Protein AF-A0A1I4KM64-F1 (afdb_monomer_lite)

Foldseek 3Di:
DPPVVVVVVVVVVVVVVVVVVVVCVVPDDDPVNVVVVVVVVVVVCVPDPVVVVVPPPVVVVVCPPPPNVVPVPDPVVVVVCPDVVNVCVVVPVVVVCVCVPVVVVCVVDHPVNVVVVVVVVVVVVVVVVVVVVVVVVVVVVVVVVVVVVVVVVVVVVVVVVVVVVVVVVVVVVVVVVVVVVVVD

Radius of gyration: 58.98 Å; chains: 1; bounding box: 94×37×193 Å

Sequence (184 aa):
MSDNEILQQILGTVQSMEKRLQHVEMNMVTREEVQELVKEETKSLATKDMLEDLATKDMLEDLATKDMLEDLATKDMLEDLATKDMLEDLATKDMLEGLATKESQKHLATKADTAGLQQKMDSLQETVDRMERKQNVIQDQTGKLSEYHMHVTMELSEVKGSVAFNNHKLNDVERKLFKMKDSL

Structure (mmCIF, N/CA/C/O backbone):
data_AF-A0A1I4KM64-F1
#
_entry.id   AF-A0A1I4KM64-F1
#
loop_
_atom_site.group_PDB
_atom_site.id
_atom_site.type_symbol
_atom_site.label_atom_id
_atom_site.label_alt_id
_atom_site.label_comp_id
_atom_site.label_asym_id
_atom_site.label_entity_id
_atom_site.label_seq_id
_atom_site.pdbx_PDB_ins_code
_atom_site.Cartn_x
_atom_site.Cartn_y
_atom_site.Cartn_z
_atom_site.occupancy
_atom_site.B_iso_or_equiv
_atom_site.auth_seq_id
_atom_site.auth_comp_id
_atom_site.auth_asym_id
_atom_site.auth_atom_id
_atom_site.pdbx_PDB_model_num
ATOM 1 N N . MET A 1 1 ? -38.479 -25.842 124.538 1.00 59.38 1 MET A N 1
ATOM 2 C CA . MET A 1 1 ? -39.306 -25.212 123.496 1.00 59.38 1 MET A CA 1
ATOM 3 C C . MET A 1 1 ? -40.547 -26.056 123.345 1.00 59.38 1 MET A C 1
ATOM 5 O O . MET A 1 1 ? -40.413 -27.272 123.270 1.00 59.38 1 MET A O 1
ATOM 9 N N . SER A 1 2 ? -41.721 -25.442 123.414 1.00 77.88 2 SER A N 1
ATOM 10 C CA . SER A 1 2 ? -42.976 -26.144 123.128 1.00 77.88 2 SER A CA 1
ATOM 11 C C . SER A 1 2 ? -43.094 -26.396 121.623 1.00 77.88 2 SER A C 1
ATOM 13 O O . SER A 1 2 ? -42.556 -25.621 120.832 1.00 77.88 2 SER A O 1
ATOM 15 N N . ASP A 1 3 ? -43.810 -27.442 121.209 1.00 78.88 3 ASP A N 1
ATOM 16 C CA . ASP A 1 3 ? -44.022 -27.752 119.783 1.00 78.88 3 ASP A CA 1
ATOM 17 C C . ASP A 1 3 ? -44.575 -26.545 119.001 1.00 78.88 3 ASP A C 1
ATOM 19 O O . ASP A 1 3 ? -44.253 -26.336 117.833 1.00 78.88 3 ASP A O 1
ATOM 23 N N . ASN A 1 4 ? -45.340 -25.683 119.675 1.00 81.38 4 ASN A N 1
ATOM 24 C CA . ASN A 1 4 ? -45.880 -24.451 119.113 1.00 81.38 4 ASN A CA 1
ATOM 25 C C . ASN A 1 4 ? -44.803 -23.387 118.820 1.00 81.38 4 ASN A C 1
ATOM 27 O O . ASN A 1 4 ? -44.884 -22.695 117.811 1.00 81.38 4 ASN A O 1
ATOM 31 N N . GLU A 1 5 ? -43.770 -23.265 119.658 1.00 81.94 5 GLU A N 1
ATOM 32 C CA . GLU A 1 5 ? -42.644 -22.349 119.399 1.00 81.94 5 GLU A CA 1
ATOM 33 C C . GLU A 1 5 ? -41.818 -22.813 118.195 1.00 81.94 5 GLU A C 1
ATOM 35 O O . GLU A 1 5 ? -41.405 -21.993 117.376 1.00 81.94 5 GLU A O 1
ATOM 40 N N . ILE A 1 6 ? -41.641 -24.130 118.044 1.00 83.19 6 ILE A N 1
ATOM 41 C CA . ILE A 1 6 ? -40.948 -24.725 116.896 1.00 83.19 6 ILE A CA 1
ATOM 42 C C . ILE A 1 6 ? -41.741 -24.461 115.608 1.00 83.19 6 ILE A C 1
ATOM 44 O O . ILE A 1 6 ? -41.165 -24.032 114.609 1.00 83.19 6 ILE A O 1
ATOM 48 N N . LEU A 1 7 ? -43.066 -24.642 115.634 1.00 85.00 7 LEU A N 1
ATOM 49 C CA . LEU A 1 7 ? -43.937 -24.360 114.488 1.00 85.00 7 LEU A CA 1
ATOM 50 C C . LEU A 1 7 ? -43.928 -22.879 114.089 1.00 85.00 7 LEU A C 1
ATOM 52 O O . LEU A 1 7 ? -43.865 -22.573 112.900 1.00 85.00 7 LEU A O 1
ATOM 56 N N . GLN A 1 8 ? -43.936 -21.959 115.056 1.00 83.62 8 GLN A N 1
ATOM 57 C CA . GLN A 1 8 ? -43.841 -20.520 114.780 1.00 83.62 8 GLN A CA 1
ATOM 58 C C . GLN A 1 8 ? -42.481 -20.135 114.186 1.00 83.62 8 GLN A C 1
ATOM 60 O O . GLN A 1 8 ? -42.412 -19.327 113.259 1.00 83.62 8 GLN A O 1
ATOM 65 N N . GLN A 1 9 ? -41.396 -20.749 114.662 1.00 86.25 9 GLN A N 1
ATOM 66 C CA . GLN A 1 9 ? -40.063 -20.522 114.112 1.00 86.25 9 GLN A CA 1
ATOM 67 C C . GLN A 1 9 ? -39.934 -21.057 112.678 1.00 86.25 9 GLN A C 1
ATOM 69 O O . GLN A 1 9 ? -39.366 -20.370 111.829 1.00 86.25 9 GLN A O 1
ATOM 74 N N . ILE A 1 10 ? -40.495 -22.240 112.394 1.00 86.06 10 ILE A N 1
ATOM 75 C CA . ILE A 1 10 ? -40.550 -22.820 111.042 1.00 86.06 10 ILE A CA 1
ATOM 76 C C . ILE A 1 10 ? -41.391 -21.942 110.109 1.00 86.06 10 ILE A C 1
ATOM 78 O O . ILE A 1 10 ? -40.993 -21.675 108.980 1.00 86.06 10 ILE A O 1
ATOM 82 N N . LEU A 1 11 ? -42.540 -21.450 110.574 1.00 86.88 11 LEU A N 1
ATOM 83 C CA . LEU A 1 11 ? -43.385 -20.570 109.771 1.00 86.88 11 LEU A CA 1
ATOM 84 C C . LEU A 1 11 ? -42.652 -19.267 109.414 1.00 86.88 11 LEU A C 1
ATOM 86 O O . LEU A 1 11 ? -42.676 -18.840 108.261 1.00 86.88 11 LEU A O 1
ATOM 90 N N . GLY A 1 12 ? -41.941 -18.674 110.377 1.00 88.69 12 GLY A N 1
ATOM 91 C CA . GLY A 1 12 ? -41.140 -17.473 110.145 1.00 88.69 12 GLY A CA 1
ATOM 92 C C . GLY A 1 12 ? -39.978 -17.694 109.171 1.00 88.69 12 GLY A C 1
ATOM 93 O O . GLY A 1 12 ? -39.701 -16.831 108.333 1.00 88.69 12 GLY A O 1
ATOM 94 N N . THR A 1 13 ? -39.307 -18.850 109.225 1.00 88.88 13 THR A N 1
ATOM 95 C CA . THR A 1 13 ? -38.242 -19.171 108.263 1.00 88.88 13 THR A CA 1
ATOM 96 C C . THR A 1 13 ? -38.791 -19.422 106.864 1.00 88.88 13 THR A C 1
ATOM 98 O O . THR A 1 13 ? -38.203 -18.914 105.910 1.00 88.88 13 THR A O 1
ATOM 101 N N . VAL A 1 14 ? -39.929 -20.107 106.725 1.00 87.81 14 VAL A N 1
ATOM 102 C CA . VAL A 1 14 ? -40.593 -20.320 105.426 1.00 87.81 14 VAL A CA 1
ATOM 103 C C . VAL A 1 14 ? -41.004 -18.988 104.796 1.00 87.81 14 VAL A C 1
ATOM 105 O O . VAL A 1 14 ? -40.644 -18.722 103.654 1.00 87.81 14 VAL A O 1
ATOM 108 N N . GLN A 1 15 ? -41.636 -18.090 105.555 1.00 86.75 15 GLN A N 1
ATOM 109 C CA . GLN A 1 15 ? -42.020 -16.760 105.057 1.00 86.75 15 GLN A CA 1
ATOM 110 C C . GLN A 1 15 ? -40.811 -15.909 104.637 1.00 86.75 15 GLN A C 1
ATOM 112 O O . GLN A 1 15 ? -40.874 -15.129 103.685 1.00 86.75 15 GLN A O 1
ATOM 117 N N . SER A 1 16 ? -39.687 -16.045 105.345 1.00 86.69 16 SER A N 1
ATOM 118 C CA . SER A 1 16 ? -38.430 -15.390 104.972 1.00 86.69 16 SER A CA 1
ATOM 119 C C . SER A 1 16 ? -37.842 -15.976 103.683 1.00 86.69 16 SER A C 1
ATOM 121 O O . SER A 1 16 ? -37.360 -15.232 102.826 1.00 86.69 16 SER A O 1
ATOM 123 N N . MET A 1 17 ? -37.920 -17.299 103.505 1.00 88.44 17 MET A N 1
ATOM 124 C CA . MET A 1 17 ? -37.497 -17.972 102.275 1.00 88.44 17 MET A CA 1
ATOM 125 C C . MET A 1 17 ? -38.361 -17.570 101.077 1.00 88.44 17 MET A C 1
ATOM 127 O O . MET A 1 17 ? -37.799 -17.258 100.033 1.00 88.44 17 MET A O 1
ATOM 131 N N . GLU A 1 18 ? -39.683 -17.482 101.230 1.00 84.56 18 GLU A N 1
ATOM 132 C CA . GLU A 1 18 ? -40.601 -17.045 100.166 1.00 84.56 18 GLU A CA 1
ATOM 133 C C . GLU A 1 18 ? -40.278 -15.631 99.673 1.00 84.56 18 GLU A C 1
ATOM 135 O O . GLU A 1 18 ? -40.150 -15.403 98.471 1.00 84.56 18 GLU A O 1
ATOM 140 N N . LYS A 1 19 ? -40.048 -14.685 100.594 1.00 84.44 19 LYS A N 1
ATOM 141 C CA . LYS A 1 19 ? -39.648 -13.316 100.228 1.00 84.44 19 LYS A CA 1
ATOM 142 C C . LYS A 1 19 ? -38.317 -13.276 99.481 1.00 84.44 19 LYS A C 1
ATOM 144 O O . LYS A 1 19 ? -38.152 -12.494 98.548 1.00 84.44 19 LYS A O 1
ATOM 149 N N . ARG A 1 20 ? -37.352 -14.104 99.892 1.00 84.56 20 ARG A N 1
ATOM 150 C CA . ARG A 1 20 ? -36.051 -14.201 99.214 1.00 84.56 20 ARG A CA 1
ATOM 151 C C . ARG A 1 20 ? -36.183 -14.838 97.835 1.00 84.56 20 ARG A C 1
ATOM 153 O O . ARG A 1 20 ? -35.503 -14.384 96.923 1.00 84.56 20 ARG A O 1
ATOM 160 N N . LEU A 1 21 ? -37.052 -15.834 97.679 1.00 81.38 21 LEU A N 1
ATOM 161 C CA . LEU A 1 21 ? -37.318 -16.477 96.396 1.00 81.38 21 LEU A CA 1
ATOM 162 C C . LEU A 1 21 ? -37.937 -15.482 95.409 1.00 81.38 21 LEU A C 1
ATOM 164 O O . LEU A 1 21 ? -37.406 -15.323 94.321 1.00 81.38 21 LEU A O 1
ATOM 168 N N . GLN A 1 22 ? -38.950 -14.720 95.835 1.00 79.25 22 GLN A N 1
ATOM 169 C CA . GLN A 1 22 ? -39.560 -13.663 95.015 1.00 79.25 22 GLN A CA 1
ATOM 170 C C . GLN A 1 22 ? -38.542 -12.603 94.575 1.00 79.25 22 GLN A C 1
ATOM 172 O O . GLN A 1 22 ? -38.567 -12.137 93.439 1.00 79.25 22 GLN A O 1
ATOM 177 N N . HIS A 1 23 ? -37.618 -12.223 95.461 1.00 78.50 23 HIS A N 1
ATOM 178 C CA . HIS A 1 23 ? -36.564 -11.270 95.120 1.00 78.50 23 HIS A CA 1
ATOM 179 C C . HIS A 1 23 ? -35.552 -11.841 94.116 1.00 78.50 23 HIS A C 1
ATOM 181 O O . HIS A 1 23 ? -35.085 -11.115 93.243 1.00 78.50 23 HIS A O 1
ATOM 187 N N . VAL A 1 24 ? -35.217 -13.130 94.226 1.00 76.44 24 VAL A N 1
ATOM 188 C CA . VAL A 1 24 ? -34.356 -13.818 93.253 1.00 76.44 24 VAL A CA 1
ATOM 189 C C . VAL A 1 24 ? -35.074 -13.965 91.915 1.00 76.44 24 VAL A C 1
ATOM 191 O O . VAL A 1 24 ? -34.466 -13.684 90.893 1.00 76.44 24 VAL A O 1
ATOM 194 N N . GLU A 1 25 ? -36.358 -14.318 91.908 1.00 77.94 25 GLU A N 1
ATOM 195 C CA . GLU A 1 25 ? -37.156 -14.449 90.685 1.00 77.94 25 GLU A CA 1
ATOM 196 C C . GLU A 1 25 ? -37.306 -13.123 89.934 1.00 77.94 25 GLU A C 1
ATOM 198 O O . GLU A 1 25 ? -37.271 -13.109 88.709 1.00 77.94 25 GLU A O 1
ATOM 203 N N . MET A 1 26 ? -37.423 -12.003 90.653 1.00 75.50 26 MET A N 1
ATOM 204 C CA . MET A 1 26 ? -37.511 -10.671 90.046 1.00 75.50 26 MET A CA 1
ATOM 205 C C . MET A 1 26 ? -36.164 -10.159 89.507 1.00 75.50 26 MET A C 1
ATOM 207 O O . MET A 1 26 ? -36.152 -9.308 88.624 1.00 75.50 26 MET A O 1
ATOM 211 N N . ASN A 1 27 ? -35.041 -10.649 90.042 1.00 74.12 27 ASN A N 1
ATOM 212 C CA . ASN A 1 27 ? -33.697 -10.156 89.710 1.00 74.12 27 ASN A CA 1
ATOM 213 C C . ASN A 1 27 ? -32.854 -11.143 88.894 1.00 74.12 27 ASN A C 1
ATOM 215 O O . ASN A 1 27 ? -31.737 -10.808 88.497 1.00 74.12 27 ASN A O 1
ATOM 219 N N . MET A 1 28 ? -33.328 -12.370 88.691 1.00 81.25 28 MET A N 1
ATOM 220 C CA . MET A 1 28 ? -32.648 -13.333 87.837 1.00 81.25 28 MET A CA 1
ATOM 221 C C . MET A 1 28 ? -32.876 -12.954 86.379 1.00 81.25 28 MET A C 1
ATOM 223 O O . MET A 1 28 ? -34.001 -12.707 85.957 1.00 81.2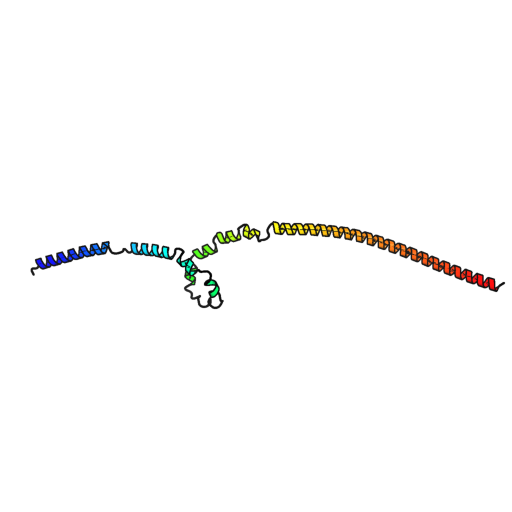5 28 MET A O 1
ATOM 227 N N . VAL A 1 29 ? -31.794 -12.935 85.609 1.00 77.62 29 VAL A N 1
ATOM 228 C CA . VAL A 1 29 ? -31.879 -12.767 84.161 1.00 77.62 29 VAL A CA 1
ATOM 229 C C . VAL A 1 29 ? -32.508 -14.029 83.574 1.00 77.62 29 VAL A C 1
ATOM 231 O O . VAL A 1 29 ? -32.079 -15.150 83.868 1.00 77.62 29 VAL A O 1
ATOM 234 N N . THR A 1 30 ? -33.534 -13.851 82.752 1.00 79.62 30 THR A N 1
ATOM 235 C CA . THR A 1 30 ? -34.206 -14.943 82.046 1.00 79.62 30 THR A CA 1
ATOM 236 C C . THR A 1 30 ? -33.360 -15.449 80.882 1.00 79.62 30 THR A C 1
ATOM 238 O O . THR A 1 30 ? -32.482 -14.766 80.351 1.00 79.62 30 THR A O 1
ATOM 241 N N . ARG A 1 31 ? -33.626 -16.681 80.443 1.00 71.81 31 ARG A N 1
ATOM 242 C CA . ARG A 1 31 ? -32.922 -17.267 79.297 1.00 71.81 31 ARG A CA 1
ATOM 243 C C . ARG A 1 31 ? -33.174 -16.459 78.020 1.00 71.81 31 ARG A C 1
ATOM 245 O O . ARG A 1 31 ? -32.285 -16.359 77.179 1.00 71.81 31 ARG A O 1
ATOM 252 N N . GLU A 1 32 ? -34.366 -15.894 77.897 1.00 76.06 32 GLU A N 1
ATOM 253 C CA . GLU A 1 32 ? -34.801 -15.047 76.793 1.00 76.06 32 GLU A CA 1
ATOM 254 C C . GLU A 1 32 ? -34.036 -13.715 76.769 1.00 76.06 32 GLU A C 1
ATOM 256 O O . GLU A 1 32 ? -33.539 -13.330 75.714 1.00 76.06 32 GLU A O 1
ATOM 261 N N . GLU A 1 33 ? -33.848 -13.062 77.922 1.00 76.38 33 GLU A N 1
ATOM 262 C CA . GLU A 1 33 ? -33.040 -11.835 78.037 1.00 76.38 33 GLU A CA 1
ATOM 263 C C . GLU A 1 33 ? -31.561 -12.085 77.714 1.00 76.38 33 GLU A C 1
ATOM 265 O O . GLU A 1 33 ? -30.945 -11.287 77.009 1.00 76.38 33 GLU A O 1
ATOM 270 N N . VAL A 1 34 ? -30.993 -13.221 78.146 1.00 74.19 34 VAL A N 1
ATOM 271 C CA . VAL A 1 34 ? -29.631 -13.615 77.739 1.00 74.19 34 VAL A CA 1
ATOM 272 C C . VAL A 1 34 ? -29.555 -13.830 76.224 1.00 74.19 34 VAL A C 1
ATOM 274 O O . VAL A 1 34 ? -28.584 -13.420 75.597 1.00 74.19 34 VAL A O 1
ATOM 277 N N . GLN A 1 35 ? -30.564 -14.455 75.611 1.00 72.12 35 GLN A N 1
ATOM 278 C CA . GLN A 1 35 ? -30.581 -14.676 74.160 1.00 72.12 35 GLN A CA 1
ATOM 279 C C . GLN A 1 35 ? -30.707 -13.377 73.357 1.00 72.12 35 GLN A C 1
ATOM 281 O O . GLN A 1 35 ? -30.083 -13.268 72.303 1.00 72.12 35 GLN A O 1
ATOM 286 N N . GLU A 1 36 ? -31.501 -12.416 73.826 1.00 75.69 36 GLU A N 1
ATOM 287 C CA . GLU A 1 36 ? -31.606 -11.077 73.232 1.00 75.69 36 GLU A CA 1
ATOM 288 C C . GLU A 1 36 ? -30.279 -10.317 73.338 1.00 75.69 36 GLU A C 1
ATOM 290 O O . GLU A 1 36 ? -29.779 -9.843 72.320 1.00 75.69 36 GLU A O 1
ATOM 295 N N . LEU A 1 37 ? -29.650 -10.292 74.520 1.00 74.75 37 LEU A N 1
ATOM 296 C CA . LEU A 1 37 ? -28.345 -9.650 74.719 1.00 74.75 37 LEU A CA 1
ATOM 297 C C . LEU A 1 37 ? -27.259 -10.264 73.830 1.00 74.75 37 LEU A C 1
ATOM 299 O O . LEU A 1 37 ? -26.532 -9.535 73.164 1.00 74.75 37 LEU A O 1
ATOM 303 N N . VAL A 1 38 ? -27.193 -11.597 73.741 1.00 71.62 38 VAL A N 1
ATOM 304 C CA . VAL A 1 38 ? -26.240 -12.284 72.854 1.00 71.62 38 VAL A CA 1
ATOM 305 C C . VAL A 1 38 ? -26.511 -11.946 71.386 1.00 71.62 38 VAL A C 1
ATOM 307 O O . VAL A 1 38 ? -25.570 -11.764 70.618 1.00 71.62 38 VAL A O 1
ATOM 310 N N . LYS A 1 39 ? -27.775 -11.833 70.962 1.00 69.69 39 LYS A N 1
ATOM 311 C CA . LYS A 1 39 ? -28.118 -11.439 69.583 1.00 69.69 39 LYS A CA 1
ATOM 312 C C . LYS A 1 39 ? -27.748 -9.990 69.273 1.00 69.69 39 LYS A C 1
ATOM 314 O O . LYS A 1 39 ? -27.278 -9.719 68.174 1.00 69.69 39 LYS A O 1
ATOM 319 N N . GLU A 1 40 ? -27.977 -9.069 70.200 1.00 65.06 40 GLU A N 1
ATOM 320 C CA . GLU A 1 40 ? -27.594 -7.660 70.056 1.00 65.06 40 GLU A CA 1
ATOM 321 C C . GLU A 1 40 ? -26.068 -7.503 70.031 1.00 65.06 40 GLU A C 1
ATOM 323 O O . GLU A 1 40 ? -25.528 -6.856 69.137 1.00 65.06 40 GLU A O 1
ATOM 328 N N . GLU A 1 41 ? -25.353 -8.168 70.940 1.00 60.72 41 GLU A N 1
ATOM 329 C CA . GLU A 1 41 ? -23.892 -8.100 71.026 1.00 60.72 41 GLU A CA 1
ATOM 330 C C . GLU A 1 41 ? -23.218 -8.767 69.820 1.00 60.72 41 GLU A C 1
ATOM 332 O O . GLU A 1 41 ? -22.294 -8.203 69.240 1.00 60.72 41 GLU A O 1
ATOM 337 N N . THR A 1 42 ? -23.730 -9.908 69.345 1.00 58.66 42 THR A N 1
ATOM 338 C CA . THR A 1 42 ? -23.236 -10.534 68.102 1.00 58.66 42 THR A CA 1
ATOM 339 C C . THR A 1 42 ? -23.524 -9.687 66.868 1.00 58.66 42 THR A C 1
ATOM 341 O O . THR A 1 42 ? -22.671 -9.611 65.988 1.00 58.66 42 THR A O 1
ATOM 344 N N . LYS A 1 43 ? -24.667 -8.992 66.800 1.00 58.09 43 LYS A N 1
ATOM 345 C CA . LYS A 1 43 ? -24.921 -8.008 65.738 1.00 58.09 43 LYS A CA 1
ATOM 346 C C . LYS A 1 43 ? -23.963 -6.825 65.822 1.00 58.09 43 LYS A C 1
ATOM 348 O O . LYS A 1 43 ? -23.459 -6.418 64.785 1.00 58.09 43 LYS A O 1
ATOM 353 N N . SER A 1 44 ? -23.688 -6.306 67.018 1.00 53.25 44 SER A N 1
ATOM 354 C CA . SER A 1 44 ? -22.757 -5.189 67.221 1.00 53.25 44 SER A CA 1
ATOM 355 C C . SER A 1 44 ? -21.304 -5.563 66.914 1.00 53.25 44 SER A C 1
ATOM 357 O O . SER A 1 44 ? -20.555 -4.733 66.410 1.00 53.25 44 SER A O 1
ATOM 359 N N . LEU A 1 45 ? -20.892 -6.799 67.203 1.00 54.00 45 LEU A N 1
ATOM 360 C CA . LEU A 1 45 ? -19.570 -7.316 66.836 1.00 54.00 45 LEU A CA 1
ATOM 361 C C . LEU A 1 45 ? -19.481 -7.616 65.331 1.00 54.00 45 LEU A C 1
ATOM 363 O O . LEU A 1 45 ? -18.417 -7.470 64.736 1.00 54.00 45 LEU A O 1
ATOM 367 N N . ALA A 1 46 ? -20.598 -7.993 64.701 1.00 50.78 46 ALA A N 1
ATOM 368 C CA . ALA A 1 46 ? -20.689 -8.205 63.257 1.00 50.78 46 ALA A CA 1
ATOM 369 C C . ALA A 1 46 ? -20.885 -6.904 62.452 1.00 50.78 46 ALA A C 1
ATOM 371 O O . ALA A 1 46 ? -20.706 -6.901 61.233 1.00 50.78 46 ALA A O 1
ATOM 372 N N . THR A 1 47 ? -21.240 -5.781 63.086 1.00 42.62 47 THR A N 1
ATOM 373 C CA . THR A 1 47 ? -21.347 -4.493 62.397 1.00 42.62 47 THR A CA 1
ATOM 374 C C . THR A 1 47 ? -19.970 -3.878 62.181 1.00 42.62 47 THR A C 1
ATOM 376 O O . THR A 1 47 ? -19.465 -3.164 63.035 1.00 42.62 47 THR A O 1
ATOM 379 N N . LYS A 1 48 ? -19.426 -4.131 60.988 1.00 42.19 48 LYS A N 1
ATOM 380 C CA . LYS A 1 48 ? -18.552 -3.274 60.164 1.00 42.19 48 LYS A CA 1
ATOM 381 C C . LYS A 1 48 ? -17.199 -2.802 60.730 1.00 42.19 48 LYS A C 1
ATOM 383 O O . LYS A 1 48 ? -16.212 -2.958 60.024 1.00 42.19 48 LYS A O 1
ATOM 388 N N . ASP A 1 49 ? -17.106 -2.322 61.965 1.00 43.88 49 ASP A N 1
ATOM 389 C CA . ASP A 1 49 ? -15.897 -1.655 62.475 1.00 43.88 49 ASP A CA 1
ATOM 390 C C . ASP A 1 49 ? -14.769 -2.646 62.827 1.00 43.88 49 ASP A C 1
ATOM 392 O O . ASP A 1 49 ? -13.600 -2.374 62.574 1.00 43.88 49 ASP A O 1
ATOM 396 N N . MET A 1 50 ? -15.087 -3.848 63.328 1.00 40.72 50 MET A N 1
ATOM 397 C CA . MET A 1 50 ? -14.053 -4.859 63.626 1.00 40.72 50 MET A CA 1
ATOM 398 C C . MET A 1 50 ? -13.516 -5.575 62.378 1.00 40.72 50 MET A C 1
ATOM 400 O O . MET A 1 50 ? -12.389 -6.070 62.388 1.00 40.72 50 MET A O 1
ATOM 404 N N . LEU A 1 51 ? -14.309 -5.634 61.304 1.00 43.97 51 LEU A N 1
ATOM 405 C CA . LEU A 1 51 ? -13.872 -6.194 60.022 1.00 43.97 51 LEU A CA 1
ATOM 406 C C . LEU A 1 51 ? -13.027 -5.193 59.222 1.00 43.97 51 LEU A C 1
ATOM 408 O O . LEU A 1 51 ? -12.176 -5.618 58.445 1.00 43.97 51 LEU A O 1
ATOM 412 N N . GLU A 1 52 ? -13.214 -3.886 59.431 1.00 44.16 52 GLU A N 1
ATOM 413 C CA . GLU A 1 52 ? -12.414 -2.842 58.775 1.00 44.16 52 GLU A CA 1
ATOM 414 C C . GLU A 1 52 ? -10.979 -2.772 59.330 1.00 44.16 52 GLU A C 1
ATOM 416 O O . GLU A 1 52 ? -10.034 -2.628 58.553 1.00 44.16 52 GLU A O 1
ATOM 421 N N . ASP A 1 53 ? -10.784 -2.985 60.637 1.00 42.69 53 ASP A N 1
ATOM 422 C CA . ASP A 1 53 ? -9.446 -2.956 61.251 1.00 42.69 53 ASP A CA 1
ATOM 423 C C . ASP A 1 53 ? -8.613 -4.224 60.975 1.00 42.69 53 ASP A C 1
ATOM 425 O O . ASP A 1 53 ? -7.388 -4.145 60.845 1.00 42.69 53 ASP A O 1
ATOM 429 N N . LEU A 1 54 ? -9.250 -5.395 60.828 1.00 43.28 54 LEU A N 1
ATOM 430 C CA . LEU A 1 54 ? -8.543 -6.644 60.503 1.00 43.28 54 LEU A CA 1
ATOM 431 C C . LEU A 1 54 ? -8.176 -6.759 59.012 1.00 43.28 54 LEU A C 1
ATOM 433 O O . LEU A 1 54 ? -7.293 -7.535 58.651 1.00 43.28 54 LEU A O 1
ATOM 437 N N . ALA A 1 55 ? -8.840 -5.984 58.151 1.00 42.38 55 ALA A N 1
ATOM 438 C CA . ALA A 1 55 ? -8.642 -5.966 56.704 1.00 42.38 55 ALA A CA 1
ATOM 439 C C . ALA A 1 55 ? -7.911 -4.699 56.230 1.00 42.38 55 ALA A C 1
ATOM 441 O O . ALA A 1 55 ? -8.174 -4.182 55.140 1.00 42.38 55 ALA A O 1
ATOM 442 N N . THR A 1 56 ? -6.967 -4.181 57.021 1.00 35.09 56 THR A N 1
ATOM 443 C CA . THR A 1 56 ? -6.064 -3.153 56.505 1.00 35.09 56 THR A CA 1
ATOM 444 C C . THR A 1 56 ? -5.189 -3.763 55.410 1.00 35.09 56 THR A C 1
ATOM 446 O O . THR A 1 56 ? -4.461 -4.738 55.592 1.00 35.09 56 THR A O 1
ATOM 449 N N . LYS A 1 57 ? -5.338 -3.170 54.227 1.00 40.69 57 LYS A N 1
ATOM 450 C CA . LYS A 1 57 ? -4.850 -3.565 52.901 1.00 40.69 57 LYS A CA 1
ATOM 451 C C . LYS A 1 57 ? -3.366 -3.970 52.817 1.00 40.69 57 LYS A C 1
ATOM 453 O O . LYS A 1 57 ? -2.998 -4.645 51.864 1.00 40.69 57 LYS A O 1
ATOM 458 N N . ASP A 1 58 ? -2.558 -3.630 53.818 1.00 40.25 58 ASP A N 1
ATOM 459 C CA . ASP A 1 58 ? -1.122 -3.921 53.863 1.00 40.25 58 ASP A CA 1
ATOM 460 C C . ASP A 1 58 ? -0.796 -5.316 54.437 1.00 40.25 58 ASP A C 1
ATOM 462 O O . ASP A 1 58 ? 0.227 -5.894 54.083 1.00 40.25 58 ASP A O 1
ATOM 466 N N . MET A 1 59 ? -1.661 -5.926 55.265 1.00 35.06 59 MET A N 1
ATOM 467 C CA . MET A 1 59 ? -1.377 -7.267 55.821 1.00 35.06 59 MET A CA 1
ATOM 468 C C . MET A 1 59 ? -1.600 -8.404 54.810 1.00 35.06 59 MET A C 1
ATOM 470 O O . MET A 1 59 ? -1.066 -9.500 54.983 1.00 35.06 59 MET A O 1
ATOM 474 N N . LEU A 1 60 ? -2.367 -8.153 53.744 1.00 38.56 60 LEU A N 1
ATOM 475 C CA . LEU A 1 60 ? -2.604 -9.125 52.670 1.00 38.56 60 LEU A CA 1
ATOM 476 C C . LEU A 1 60 ? -1.498 -9.127 51.607 1.00 38.56 60 LEU A C 1
ATOM 478 O O . LEU A 1 60 ? -1.374 -10.111 50.879 1.00 38.56 60 LEU A O 1
ATOM 482 N N . GLU A 1 61 ? -0.690 -8.067 51.516 1.00 40.69 61 GLU A N 1
ATOM 483 C CA . GLU A 1 61 ? 0.397 -7.995 50.531 1.00 40.69 61 GLU A CA 1
ATOM 484 C C . GLU A 1 61 ? 1.640 -8.782 50.984 1.00 40.69 61 GLU A C 1
ATOM 486 O O . GLU A 1 61 ? 2.294 -9.415 50.155 1.00 40.69 61 GLU A O 1
ATOM 491 N N . ASP A 1 62 ? 1.894 -8.871 52.295 1.00 38.81 62 ASP A N 1
ATOM 492 C CA . ASP A 1 62 ? 3.054 -9.599 52.836 1.00 38.81 62 ASP A CA 1
ATOM 493 C C . ASP A 1 62 ? 2.809 -11.103 53.075 1.00 38.81 62 ASP A C 1
ATOM 495 O O . ASP A 1 62 ? 3.757 -11.892 53.061 1.00 38.81 62 ASP A O 1
ATOM 499 N N . LEU A 1 63 ? 1.555 -11.551 53.235 1.00 36.66 63 LEU A N 1
ATOM 500 C CA . LEU A 1 63 ? 1.247 -12.982 53.421 1.00 36.66 63 LEU A CA 1
ATOM 501 C C . LEU A 1 63 ? 1.169 -13.780 52.107 1.00 36.66 63 LEU A C 1
ATOM 503 O O . LEU A 1 63 ? 1.076 -15.006 52.131 1.00 36.66 63 LEU A O 1
ATOM 507 N N . ALA A 1 64 ? 1.227 -13.107 50.954 1.00 38.19 64 ALA A N 1
ATOM 508 C CA . ALA A 1 64 ? 1.127 -13.719 49.630 1.00 38.19 64 ALA A CA 1
ATOM 509 C C . ALA A 1 64 ? 2.486 -14.174 49.059 1.00 38.19 64 ALA A C 1
ATOM 511 O O . ALA A 1 64 ? 2.671 -14.236 47.840 1.00 38.19 64 ALA A O 1
ATOM 512 N N . THR A 1 65 ? 3.450 -14.536 49.912 1.00 35.09 65 THR A N 1
ATOM 513 C CA . THR A 1 65 ? 4.561 -15.378 49.460 1.00 35.09 65 THR A CA 1
ATOM 514 C C . THR A 1 65 ? 4.104 -16.833 49.498 1.00 35.09 65 THR A C 1
ATOM 516 O O . THR A 1 65 ? 3.593 -17.343 50.490 1.00 35.09 65 THR A O 1
ATOM 519 N N . LYS A 1 66 ? 4.232 -17.469 48.336 1.00 39.06 66 LYS A N 1
ATOM 520 C CA . LYS A 1 66 ? 3.614 -18.718 47.870 1.00 39.06 66 LYS A CA 1
ATOM 521 C C . LYS A 1 66 ? 3.750 -19.957 48.782 1.00 39.06 66 LYS A C 1
ATOM 523 O O . LYS A 1 66 ? 3.135 -20.970 48.473 1.00 39.06 66 LYS A O 1
ATOM 528 N N . ASP A 1 67 ? 4.474 -19.863 49.893 1.00 40.00 67 ASP A N 1
ATOM 529 C CA . ASP A 1 67 ? 4.785 -20.979 50.789 1.00 40.00 67 ASP A CA 1
ATOM 530 C C . ASP A 1 67 ? 3.921 -21.015 52.069 1.00 40.00 67 ASP A C 1
ATOM 532 O O . ASP A 1 67 ? 3.864 -22.051 52.721 1.00 40.00 67 ASP A O 1
ATOM 536 N N . MET A 1 68 ? 3.190 -19.947 52.435 1.00 32.72 68 MET A N 1
ATOM 537 C CA . MET A 1 68 ? 2.337 -19.959 53.649 1.00 32.72 68 MET A CA 1
ATOM 538 C C . MET A 1 68 ? 0.914 -20.501 53.422 1.00 32.72 68 MET A C 1
ATOM 540 O O . MET A 1 68 ? 0.206 -20.805 54.381 1.00 32.72 68 MET A O 1
ATOM 544 N N . LEU A 1 69 ? 0.484 -20.651 52.165 1.00 35.41 69 LEU A N 1
ATOM 545 C CA . LEU A 1 69 ? -0.846 -21.181 51.828 1.00 35.41 69 LEU A CA 1
ATOM 546 C C . LEU A 1 69 ? -0.941 -22.708 51.934 1.00 35.41 69 LEU A C 1
ATOM 548 O O . LEU A 1 69 ? -2.050 -23.238 51.961 1.00 35.41 69 LEU A O 1
ATOM 552 N N . GLU A 1 70 ? 0.188 -23.416 52.004 1.00 38.56 70 GLU A N 1
ATOM 553 C CA . GLU A 1 70 ? 0.178 -24.878 52.126 1.00 38.56 70 GLU A CA 1
ATOM 554 C C . GLU A 1 70 ? -0.071 -25.343 53.574 1.00 38.56 70 GLU A C 1
ATOM 556 O O . GLU A 1 70 ? -0.656 -26.405 53.776 1.00 38.56 70 GLU A O 1
ATOM 561 N N . ASP A 1 71 ? 0.236 -24.506 54.574 1.00 37.75 71 ASP A N 1
ATOM 562 C CA . ASP A 1 71 ? 0.076 -24.856 55.994 1.00 37.75 71 ASP A CA 1
ATOM 563 C C . ASP A 1 71 ? -1.262 -24.404 56.617 1.00 37.75 71 ASP A C 1
ATOM 565 O O . ASP A 1 71 ? -1.685 -24.968 57.629 1.00 37.75 71 ASP A O 1
ATOM 569 N N . LEU A 1 72 ? -1.980 -23.435 56.028 1.00 36.66 72 LEU A N 1
ATOM 570 C CA . LEU A 1 72 ? -3.266 -22.955 56.573 1.00 36.66 72 LEU A CA 1
ATOM 571 C C . LEU A 1 72 ? -4.495 -23.738 56.081 1.00 36.66 72 LEU A C 1
ATOM 573 O O . LEU A 1 72 ? -5.602 -23.534 56.575 1.00 36.66 72 LEU A O 1
ATOM 577 N N . ALA A 1 73 ? -4.318 -24.664 55.138 1.00 38.56 73 ALA A N 1
ATOM 578 C CA . ALA A 1 73 ? -5.387 -25.505 54.605 1.00 38.56 73 ALA A CA 1
ATOM 579 C C . ALA A 1 73 ? -5.654 -26.736 55.494 1.00 38.56 73 ALA A C 1
ATOM 581 O O . ALA A 1 73 ? -5.761 -27.865 55.008 1.00 38.56 73 ALA A O 1
ATOM 582 N N . THR A 1 74 ? -5.785 -26.542 56.809 1.00 35.84 74 THR A N 1
ATOM 583 C CA . THR A 1 74 ? -6.468 -27.547 57.629 1.00 35.84 74 THR A CA 1
ATOM 584 C C . THR A 1 74 ? -7.971 -27.347 57.473 1.00 35.84 74 THR A C 1
ATOM 586 O O . THR A 1 74 ? -8.496 -26.237 57.473 1.00 35.84 74 THR A O 1
ATOM 589 N N . LYS A 1 75 ? -8.641 -28.469 57.235 1.00 38.50 75 LYS A N 1
ATOM 590 C CA . LYS A 1 75 ? -9.981 -28.651 56.666 1.00 38.50 75 LYS A CA 1
ATOM 591 C C . LYS A 1 75 ? -11.132 -27.879 57.340 1.00 38.50 75 LYS A C 1
ATOM 593 O O . L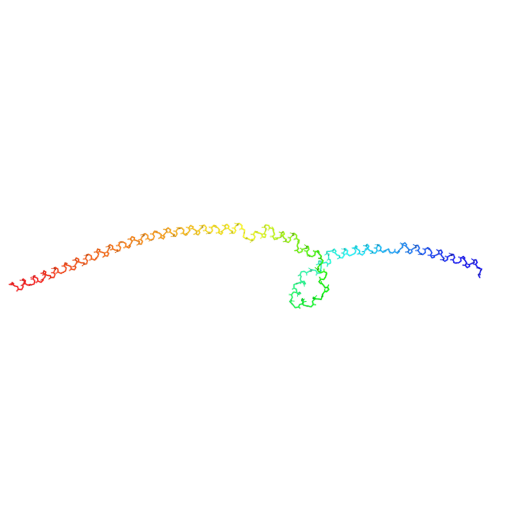YS A 1 75 ? -12.214 -27.844 56.769 1.00 38.50 75 LYS A O 1
ATOM 598 N N . ASP A 1 76 ? -10.889 -27.233 58.475 1.00 39.12 76 ASP A N 1
ATOM 599 C CA . ASP A 1 76 ? -11.904 -26.531 59.262 1.00 39.12 76 ASP A CA 1
ATOM 600 C C . ASP A 1 76 ? -12.068 -25.049 58.863 1.00 39.12 76 ASP A C 1
ATOM 602 O O . ASP A 1 76 ? -13.139 -24.490 59.064 1.00 39.12 76 ASP A O 1
ATOM 606 N N . MET A 1 77 ? -11.081 -24.404 58.218 1.00 34.53 77 MET A N 1
ATOM 607 C CA . MET A 1 77 ? -11.220 -22.989 57.797 1.00 34.53 77 MET A CA 1
ATOM 608 C C . MET A 1 77 ? -11.994 -22.794 56.480 1.00 34.53 77 MET A C 1
ATOM 610 O O . MET A 1 77 ? -12.395 -21.679 56.153 1.00 34.53 77 MET A O 1
ATOM 614 N N . LEU A 1 78 ? -12.214 -23.862 55.707 1.00 36.59 78 LEU A N 1
ATOM 615 C C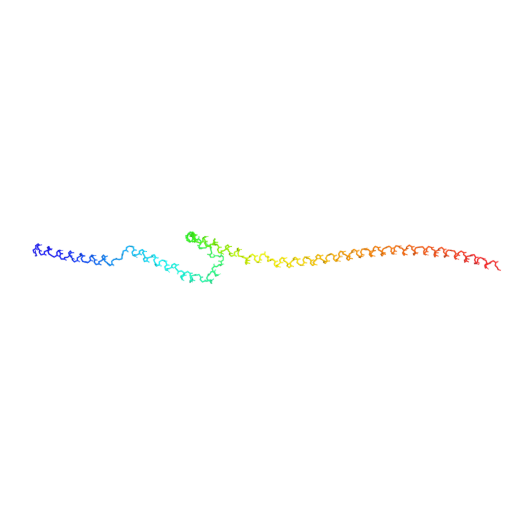A . LEU A 1 78 ? -12.959 -23.797 54.442 1.00 36.59 78 LEU A CA 1
ATOM 616 C C . LEU A 1 78 ? -14.476 -23.914 54.621 1.00 36.59 78 LEU A C 1
ATOM 618 O O . LEU A 1 78 ? -15.211 -23.619 53.681 1.00 36.59 78 LEU A O 1
ATOM 622 N N . GLU A 1 79 ? -14.950 -24.333 55.796 1.00 39.78 79 GLU A N 1
ATOM 623 C CA . GLU A 1 79 ? -16.389 -24.439 56.052 1.00 39.78 79 GLU A CA 1
ATOM 624 C C . GLU A 1 79 ? -17.006 -23.067 56.391 1.00 39.78 79 GLU A C 1
ATOM 626 O O . GLU A 1 79 ? -18.140 -22.798 55.996 1.00 39.78 79 GLU A O 1
ATOM 631 N N . ASP A 1 80 ? -16.224 -22.142 56.963 1.00 39.91 80 ASP A N 1
ATOM 632 C CA . ASP A 1 80 ? -16.682 -20.779 57.276 1.00 39.91 80 ASP A CA 1
ATOM 633 C C . ASP A 1 80 ? -16.588 -19.797 56.089 1.00 39.91 80 ASP A C 1
ATOM 635 O O . ASP A 1 80 ? -17.370 -18.848 56.009 1.00 39.91 80 ASP A O 1
ATOM 639 N N . LEU A 1 81 ? -15.700 -20.034 55.112 1.00 39.12 81 LEU A N 1
ATOM 640 C CA . LEU A 1 81 ? -15.568 -19.172 53.921 1.00 39.12 81 LEU A CA 1
ATOM 641 C C . LEU A 1 81 ? -16.615 -19.453 52.826 1.00 39.12 81 LEU A C 1
ATOM 643 O O . LEU A 1 81 ? -16.692 -18.736 51.830 1.00 39.12 81 LEU A O 1
ATOM 647 N N . ALA A 1 82 ? -17.406 -20.513 52.988 1.00 39.75 82 ALA A N 1
ATOM 648 C CA . ALA A 1 82 ? -18.434 -20.937 52.042 1.00 39.75 82 ALA A CA 1
ATOM 649 C C . ALA A 1 82 ? -19.848 -20.739 52.605 1.00 39.75 82 ALA A C 1
ATOM 651 O O . ALA A 1 82 ? -20.768 -21.499 52.291 1.00 39.75 82 ALA A O 1
ATOM 652 N N . THR A 1 83 ? -20.059 -19.709 53.426 1.00 39.84 83 THR A N 1
ATOM 653 C CA . THR A 1 83 ? -21.423 -19.240 53.658 1.00 39.84 83 THR A CA 1
ATOM 654 C C . THR A 1 83 ? -21.935 -18.595 52.371 1.00 39.84 83 THR A C 1
ATOM 656 O O . THR A 1 83 ? -21.226 -17.892 51.652 1.00 39.84 83 THR A O 1
ATOM 659 N N . LYS A 1 84 ? -23.180 -18.924 52.036 1.00 42.28 84 LYS A N 1
ATOM 660 C CA . LYS A 1 84 ? -23.877 -18.608 50.783 1.00 42.28 84 LYS A CA 1
ATOM 661 C C . LYS A 1 84 ? -23.779 -17.130 50.357 1.00 42.28 84 LYS A C 1
ATOM 663 O O . LYS A 1 84 ? -23.861 -16.856 49.164 1.00 42.28 84 LYS A O 1
ATOM 668 N N . ASP A 1 85 ? -23.522 -16.233 51.304 1.00 42.75 85 ASP A N 1
ATOM 669 C CA . ASP A 1 85 ? -23.382 -14.790 51.108 1.00 42.75 85 ASP A CA 1
ATOM 670 C C . ASP A 1 85 ? -22.083 -14.404 50.368 1.00 42.75 85 ASP A C 1
ATOM 672 O O . ASP A 1 85 ? -22.115 -13.525 49.514 1.00 42.75 85 ASP A O 1
ATOM 676 N N . MET A 1 86 ? -20.956 -15.111 50.563 1.00 38.09 86 MET A N 1
ATOM 677 C CA . MET A 1 86 ? -19.710 -14.803 49.826 1.00 38.09 86 MET A CA 1
ATOM 678 C C . MET A 1 86 ? -19.777 -15.207 48.344 1.00 38.09 86 MET A C 1
ATOM 680 O O . MET A 1 86 ? -19.132 -14.595 47.491 1.00 38.09 86 MET A O 1
ATOM 684 N N . LEU A 1 87 ? -20.576 -16.228 48.013 1.00 39.03 87 LEU A N 1
ATOM 685 C CA . LEU A 1 87 ? -20.862 -16.596 46.621 1.00 39.03 87 LEU A CA 1
ATOM 686 C C . LEU A 1 87 ? -21.886 -15.658 45.975 1.00 39.03 87 LEU A C 1
ATOM 688 O O . LEU A 1 87 ? -21.856 -15.490 44.755 1.00 39.03 87 LEU A O 1
ATOM 692 N N . GLU A 1 88 ? -22.765 -15.041 46.768 1.00 42.09 88 GLU A N 1
ATOM 693 C CA . GLU A 1 88 ? -23.657 -13.990 46.284 1.00 42.09 88 GLU A CA 1
ATOM 694 C C . GLU A 1 88 ? -22.874 -12.702 46.006 1.00 42.09 88 GLU A C 1
ATOM 696 O O . GLU A 1 88 ? -23.095 -12.112 44.955 1.00 42.09 88 GLU A O 1
ATOM 701 N N . ASP A 1 89 ? -21.872 -12.350 46.822 1.00 41.56 89 ASP A N 1
ATOM 702 C CA . ASP A 1 89 ? -21.007 -11.180 46.602 1.00 41.56 89 ASP A CA 1
ATOM 703 C C . ASP A 1 89 ? -20.055 -11.322 45.406 1.00 41.56 89 ASP A C 1
ATOM 705 O O . ASP A 1 89 ? -19.905 -10.372 44.635 1.00 41.56 89 ASP A O 1
ATOM 709 N N . LEU A 1 90 ? -19.485 -12.508 45.154 1.00 41.03 90 LEU A N 1
ATOM 710 C CA . LEU A 1 90 ? -18.684 -12.746 43.939 1.00 41.03 90 LEU A CA 1
ATOM 711 C C . LEU A 1 90 ? -19.530 -12.748 42.651 1.00 41.03 90 LEU A C 1
ATOM 713 O O . LEU A 1 90 ? -19.007 -12.565 41.550 1.00 41.03 90 LEU A O 1
ATOM 717 N N . ALA A 1 91 ? -20.837 -12.974 42.791 1.00 41.16 91 ALA A N 1
ATOM 718 C CA . ALA A 1 91 ? -21.828 -12.915 41.725 1.00 41.16 91 ALA A CA 1
ATOM 719 C C . ALA A 1 91 ? -22.795 -11.736 41.910 1.00 41.16 91 ALA A C 1
ATOM 721 O O . ALA A 1 91 ? -23.914 -11.768 41.384 1.00 41.16 91 ALA A O 1
ATOM 722 N N . THR A 1 92 ? -22.394 -10.684 42.635 1.00 40.91 92 THR A N 1
ATOM 723 C CA . THR A 1 92 ? -23.249 -9.510 42.757 1.00 40.91 92 THR A CA 1
ATOM 724 C C . THR A 1 92 ? -23.366 -8.872 41.388 1.00 40.91 92 THR A C 1
ATOM 726 O O . THR A 1 92 ? -22.416 -8.733 40.609 1.00 40.91 92 THR A O 1
ATOM 729 N N . LYS A 1 93 ? -24.594 -8.462 41.104 1.00 45.38 93 LYS A N 1
ATOM 730 C CA . LYS A 1 93 ? -24.980 -7.693 39.931 1.00 45.38 93 LYS A CA 1
ATOM 731 C C . LYS A 1 93 ? -24.045 -6.504 39.672 1.00 45.38 93 LYS A C 1
ATOM 733 O O . LYS A 1 93 ? -23.905 -6.144 38.516 1.00 45.38 93 LYS A O 1
ATOM 738 N N . ASP A 1 94 ? -23.351 -5.993 40.688 1.00 44.78 94 ASP A N 1
ATOM 739 C CA . ASP A 1 94 ? -22.378 -4.899 40.615 1.00 44.78 94 ASP A CA 1
ATOM 740 C C . ASP A 1 94 ? -21.049 -5.280 39.936 1.00 44.78 94 ASP A C 1
ATOM 742 O O . ASP A 1 94 ? -20.502 -4.473 39.186 1.00 44.78 94 ASP A O 1
ATOM 746 N N . MET A 1 95 ? -20.535 -6.508 40.099 1.00 43.53 95 MET A N 1
ATOM 747 C CA . MET A 1 95 ? -19.352 -6.969 39.344 1.00 43.53 95 MET A CA 1
ATOM 748 C C . MET A 1 95 ? -19.692 -7.220 37.869 1.00 43.53 95 MET A C 1
ATOM 750 O O . MET A 1 95 ? -18.916 -6.881 36.968 1.00 43.53 95 MET A O 1
ATOM 754 N N . LEU A 1 96 ? -20.884 -7.766 37.605 1.00 44.66 96 LEU A N 1
ATOM 755 C CA . LEU A 1 96 ? -21.410 -7.914 36.247 1.00 44.66 96 LEU A CA 1
ATOM 756 C C . LEU A 1 96 ? -21.793 -6.561 35.632 1.00 44.66 96 LEU A C 1
ATOM 758 O O . LEU A 1 96 ? -21.551 -6.363 34.446 1.00 44.66 96 LEU A O 1
ATOM 762 N N . GLU A 1 97 ? -22.319 -5.611 36.407 1.00 46.75 97 GLU A N 1
ATOM 763 C CA . GLU A 1 97 ? -22.570 -4.234 35.972 1.00 46.75 97 GLU A CA 1
ATOM 764 C C . GLU A 1 97 ? -21.252 -3.504 35.732 1.00 46.75 97 GLU A C 1
ATOM 766 O O . GLU A 1 97 ? -21.141 -2.822 34.726 1.00 46.75 97 GLU A O 1
ATOM 771 N N . GLY A 1 98 ? -20.200 -3.718 36.524 1.00 46.75 98 GLY A N 1
ATOM 772 C CA . GLY A 1 98 ? -18.860 -3.187 36.259 1.00 46.75 98 GLY A CA 1
ATOM 773 C C . GLY A 1 98 ? -18.294 -3.645 34.911 1.00 46.75 98 GLY A C 1
ATOM 774 O O . GLY A 1 98 ? -17.769 -2.832 34.152 1.00 46.75 98 GLY A O 1
ATOM 775 N N . LEU A 1 99 ? -18.482 -4.914 34.543 1.00 46.16 99 LEU A N 1
ATOM 776 C CA . LEU A 1 99 ? -18.110 -5.442 33.222 1.00 46.16 99 LEU A CA 1
ATOM 777 C C . LEU A 1 99 ? -19.099 -5.046 32.104 1.00 46.16 99 LEU A C 1
ATOM 779 O O . LEU A 1 99 ? -18.702 -4.934 30.943 1.00 46.16 99 LEU A O 1
ATOM 783 N N . ALA A 1 100 ? -20.370 -4.804 32.438 1.00 43.34 100 ALA A N 1
ATOM 784 C CA . ALA A 1 100 ? -21.438 -4.409 31.514 1.00 43.34 100 ALA A CA 1
ATOM 785 C C . ALA A 1 100 ? -21.690 -2.890 31.451 1.00 43.34 100 ALA A C 1
ATOM 787 O O . ALA A 1 100 ? -22.564 -2.438 30.705 1.00 43.34 100 ALA A O 1
ATOM 788 N N . THR A 1 101 ? -20.946 -2.074 32.198 1.00 45.47 101 THR A N 1
ATOM 789 C CA . THR A 1 101 ? -21.040 -0.620 32.102 1.00 45.47 101 THR A CA 1
ATOM 790 C C . THR A 1 101 ? -20.469 -0.197 30.758 1.00 45.47 101 THR A C 1
ATOM 792 O O . THR A 1 101 ? -19.472 -0.727 30.257 1.00 45.47 101 THR A O 1
ATOM 795 N N . LYS A 1 102 ? -21.096 0.821 30.164 1.00 49.47 102 LYS A N 1
ATOM 796 C CA . LYS A 1 102 ? -20.628 1.442 28.919 1.00 49.47 102 LYS A CA 1
ATOM 797 C C . LYS A 1 102 ? -19.156 1.859 28.980 1.00 49.47 102 LYS A C 1
ATOM 799 O O . LYS A 1 102 ? -18.560 1.972 27.920 1.00 49.47 102 LYS A O 1
ATOM 804 N N . GLU A 1 103 ? -18.591 2.077 30.170 1.00 47.12 103 GLU A N 1
ATOM 805 C CA . GLU A 1 103 ? -17.182 2.404 30.426 1.00 47.12 103 GLU A CA 1
ATOM 806 C C . GLU A 1 103 ? -16.237 1.243 30.054 1.00 47.12 103 GLU A C 1
ATOM 808 O O . GLU A 1 103 ? -15.304 1.432 29.277 1.00 47.12 103 GLU A O 1
ATOM 813 N N . SER A 1 104 ? -16.526 0.019 30.506 1.00 45.16 104 SER A N 1
ATOM 814 C CA . SER A 1 104 ? -15.731 -1.185 30.207 1.00 45.16 104 SER A CA 1
ATOM 815 C C . SER A 1 104 ? -15.851 -1.608 28.738 1.00 45.16 104 SER A C 1
ATOM 817 O O . SER A 1 104 ? -14.877 -2.033 28.118 1.00 45.16 104 SER A O 1
ATOM 819 N N . GLN A 1 105 ? -17.018 -1.382 28.122 1.00 49.81 105 GLN A N 1
ATOM 820 C CA . GLN A 1 105 ? -17.205 -1.532 26.671 1.00 49.81 105 GLN A CA 1
ATOM 821 C C . GLN A 1 105 ? -16.575 -0.394 25.852 1.00 49.81 105 GLN A C 1
ATOM 823 O O . GLN A 1 105 ? -16.245 -0.593 24.685 1.00 49.81 105 GLN A O 1
ATOM 828 N N . LYS A 1 106 ? -16.365 0.791 26.439 1.00 50.66 106 LYS A N 1
ATOM 829 C CA . LYS A 1 106 ? -15.666 1.914 25.794 1.00 50.66 106 LYS A CA 1
ATOM 830 C C . LYS A 1 106 ? -14.215 1.534 25.506 1.00 50.66 106 LYS A C 1
ATOM 832 O O . LYS A 1 106 ? -13.699 1.868 24.451 1.00 50.66 106 LYS A O 1
ATOM 837 N N . HIS A 1 107 ? -13.575 0.792 26.404 1.00 48.12 107 HIS A N 1
ATOM 838 C CA . HIS A 1 107 ? -12.189 0.355 26.227 1.00 48.12 107 HIS A CA 1
ATOM 839 C C . HIS A 1 107 ? -12.013 -0.812 25.234 1.00 48.12 107 HIS A C 1
ATOM 841 O O . HIS A 1 107 ? -10.903 -1.031 24.755 1.00 48.12 107 HIS A O 1
ATOM 847 N N . LEU A 1 108 ? -13.086 -1.513 24.848 1.00 53.84 108 LEU A N 1
ATOM 848 C CA . LEU A 1 108 ? -13.073 -2.616 23.872 1.00 53.84 108 LEU A CA 1
ATOM 849 C C . LEU A 1 108 ? -13.170 -2.137 22.407 1.00 53.84 108 LEU A C 1
ATOM 851 O O . LEU A 1 108 ? -13.892 -2.709 21.600 1.00 53.84 108 LEU A O 1
ATOM 855 N N . ALA A 1 109 ? -12.381 -1.122 22.048 1.00 54.78 109 ALA A N 1
ATOM 856 C CA . ALA A 1 109 ? -12.482 -0.329 20.819 1.00 54.78 109 ALA A CA 1
ATOM 857 C C . ALA A 1 109 ? -13.692 0.610 20.843 1.00 54.78 109 ALA A C 1
ATOM 859 O O . ALA A 1 109 ? -14.816 0.265 20.465 1.00 54.78 109 ALA A O 1
ATOM 860 N N . THR A 1 110 ? -13.452 1.858 21.247 1.00 55.81 110 THR A N 1
ATOM 861 C CA . THR A 1 110 ? -14.463 2.890 21.050 1.00 55.81 110 THR A CA 1
ATOM 862 C C . THR A 1 110 ? -14.796 2.999 19.559 1.00 55.81 110 THR A C 1
ATOM 864 O O . THR A 1 110 ? -13.957 2.800 18.675 1.00 55.81 110 THR A O 1
ATOM 867 N N . LYS A 1 111 ? -16.024 3.423 19.244 1.00 59.03 111 LYS A N 1
ATOM 868 C CA . LYS A 1 111 ? -16.397 3.854 17.885 1.00 59.03 111 LYS A CA 1
ATOM 869 C C . LYS A 1 111 ? -15.423 4.912 17.319 1.00 59.03 111 LYS A C 1
ATOM 871 O O . LYS A 1 111 ? -15.319 5.055 16.108 1.00 59.03 111 LYS A O 1
ATOM 876 N N . ALA A 1 112 ? -14.710 5.640 18.184 1.00 60.50 112 ALA A N 1
ATOM 877 C CA . ALA A 1 112 ? -13.683 6.602 17.798 1.00 60.50 112 ALA A CA 1
ATOM 878 C C . ALA A 1 112 ? -12.377 5.926 17.335 1.00 60.50 112 ALA A C 1
ATOM 880 O O . ALA A 1 112 ? -11.821 6.342 16.320 1.00 60.50 112 ALA A O 1
ATOM 881 N N . ASP A 1 113 ? -11.934 4.854 17.999 1.00 69.75 113 ASP A N 1
ATOM 882 C CA . ASP A 1 113 ? -10.744 4.087 17.592 1.00 69.75 113 ASP A CA 1
ATOM 883 C C . ASP A 1 113 ? -10.963 3.406 16.234 1.00 69.75 113 ASP A C 1
ATOM 885 O O . ASP A 1 113 ? -10.116 3.463 15.341 1.00 69.75 113 ASP A O 1
ATOM 889 N N . THR A 1 114 ? -12.151 2.830 16.036 1.00 76.19 114 THR A N 1
ATOM 890 C CA . THR A 1 114 ? -12.545 2.223 14.755 1.00 76.19 114 THR A CA 1
ATOM 891 C C . THR A 1 114 ? -12.754 3.264 13.653 1.00 76.19 114 THR A C 1
ATOM 893 O O . THR A 1 114 ? -12.352 3.027 12.516 1.00 76.19 114 THR A O 1
ATOM 896 N N . ALA A 1 115 ? -13.290 4.449 13.968 1.00 77.38 115 ALA A N 1
ATOM 897 C CA . ALA A 1 115 ? -13.413 5.548 13.008 1.00 77.38 115 ALA A CA 1
ATOM 898 C C . ALA A 1 115 ? -12.049 6.107 12.565 1.00 77.38 115 ALA A C 1
ATOM 900 O O . ALA A 1 115 ? -11.856 6.379 11.381 1.00 77.38 115 ALA A O 1
ATOM 901 N N . GLY A 1 116 ? -11.085 6.241 13.483 1.00 86.31 116 GLY A N 1
ATOM 902 C CA . GLY A 1 116 ? -9.725 6.672 13.145 1.00 86.31 116 GLY A CA 1
ATOM 903 C C . GLY A 1 116 ? -8.992 5.664 12.256 1.00 86.31 116 GLY A C 1
ATOM 904 O O . GLY A 1 116 ? -8.272 6.052 11.333 1.00 86.31 116 GLY A O 1
ATOM 905 N N . LEU A 1 117 ? -9.203 4.365 12.492 1.00 87.62 117 LEU A N 1
ATOM 906 C CA . LEU A 1 117 ? -8.707 3.304 11.613 1.00 87.62 117 LEU A CA 1
ATOM 907 C C . LEU A 1 117 ? -9.386 3.337 10.238 1.00 87.62 117 LEU A C 1
ATOM 909 O O . LEU A 1 117 ? -8.690 3.233 9.231 1.00 87.62 117 LEU A O 1
ATOM 913 N N . GLN A 1 118 ? -10.703 3.554 10.184 1.00 87.88 118 GLN A N 1
ATOM 914 C CA . GLN A 1 118 ? -11.437 3.675 8.923 1.00 87.88 118 GLN A CA 1
ATOM 915 C C . GLN A 1 118 ? -10.946 4.867 8.092 1.00 87.88 118 GLN A C 1
ATOM 917 O O . GLN A 1 118 ? -10.634 4.706 6.921 1.00 87.88 118 GLN A O 1
ATOM 922 N N . GLN A 1 119 ? -10.760 6.039 8.704 1.00 91.88 119 GLN A N 1
ATOM 923 C CA . GLN A 1 119 ? -10.243 7.220 8.004 1.00 91.88 119 GLN A CA 1
ATOM 924 C C . GLN A 1 119 ? -8.837 6.985 7.424 1.00 91.88 119 GLN A C 1
ATOM 926 O O . GLN A 1 119 ? -8.520 7.428 6.315 1.00 91.88 119 GLN A O 1
ATOM 931 N N . LYS A 1 120 ? -7.972 6.288 8.173 1.00 93.62 120 LYS A N 1
ATOM 932 C CA . LYS A 1 120 ? -6.646 5.892 7.680 1.00 93.62 120 LYS A CA 1
ATOM 933 C C . LYS A 1 120 ? -6.755 4.899 6.526 1.00 93.62 120 LYS A C 1
ATOM 935 O O . LYS A 1 120 ? -5.992 5.027 5.573 1.00 93.62 120 LYS A O 1
ATOM 940 N N . MET A 1 121 ? -7.695 3.957 6.593 1.00 94.81 121 MET A N 1
ATOM 941 C CA . MET A 1 121 ? -7.975 3.014 5.509 1.00 94.81 121 MET A CA 1
ATOM 942 C C . MET A 1 121 ? -8.426 3.744 4.241 1.00 94.81 121 MET A C 1
ATOM 944 O O . MET A 1 121 ? -7.866 3.501 3.177 1.00 94.81 121 MET A O 1
ATOM 948 N N . ASP A 1 122 ? -9.345 4.702 4.357 1.00 95.69 122 ASP A N 1
ATOM 949 C CA . ASP A 1 122 ? -9.830 5.495 3.221 1.00 95.69 122 ASP A CA 1
ATOM 950 C C . ASP A 1 122 ? -8.687 6.318 2.595 1.00 95.69 122 ASP A C 1
ATOM 952 O O . ASP A 1 122 ? -8.495 6.326 1.379 1.00 95.69 122 ASP A O 1
ATOM 956 N N . SER A 1 123 ? -7.843 6.935 3.431 1.00 96.44 123 SER A N 1
ATOM 957 C CA . SER A 1 123 ? -6.666 7.696 2.977 1.00 96.44 123 SER A CA 1
ATOM 958 C C . SER A 1 123 ? -5.626 6.813 2.272 1.00 96.44 123 SER A C 1
ATOM 960 O O . SER A 1 123 ? -4.977 7.235 1.305 1.00 96.44 123 SER A O 1
ATOM 962 N N . LEU A 1 124 ? -5.439 5.583 2.761 1.00 96.69 124 LEU A N 1
ATOM 963 C CA . LEU A 1 124 ? -4.580 4.588 2.126 1.00 96.69 124 LEU A CA 1
ATOM 964 C C . LEU A 1 124 ? -5.172 4.133 0.795 1.00 96.69 124 LEU A C 1
ATOM 966 O O . LEU A 1 124 ? -4.435 4.095 -0.188 1.00 96.69 124 LEU A O 1
ATOM 970 N N . GLN A 1 125 ? -6.479 3.878 0.732 1.00 96.88 125 GLN A N 1
ATOM 971 C CA . GLN A 1 125 ? -7.164 3.490 -0.497 1.00 96.88 125 GLN A CA 1
ATOM 972 C C . GLN A 1 125 ? -7.023 4.567 -1.576 1.00 96.88 125 GLN A C 1
ATOM 974 O O . GLN A 1 125 ? -6.594 4.274 -2.687 1.00 96.88 125 GLN A O 1
ATOM 979 N N . GLU A 1 126 ? -7.247 5.839 -1.241 1.00 97.44 126 GLU A N 1
ATOM 980 C CA . GLU A 1 126 ? -7.009 6.930 -2.190 1.00 97.44 126 GLU A CA 1
ATOM 981 C C . GLU A 1 126 ? -5.549 6.999 -2.658 1.00 97.44 126 GLU A C 1
ATOM 983 O O . GLU A 1 126 ? -5.258 7.368 -3.799 1.00 97.44 126 GLU A O 1
ATOM 988 N N . THR A 1 127 ? -4.604 6.691 -1.767 1.00 97.19 127 THR A N 1
ATOM 989 C CA . THR A 1 127 ? -3.182 6.657 -2.116 1.00 97.19 127 THR A CA 1
ATOM 990 C C . THR A 1 127 ? -2.889 5.522 -3.088 1.00 97.19 127 THR A C 1
ATOM 992 O O . THR A 1 127 ? -2.170 5.752 -4.060 1.00 97.19 127 THR A O 1
ATOM 995 N N . VAL A 1 128 ? -3.479 4.345 -2.876 1.00 97.94 128 VAL A N 1
ATOM 996 C CA . VAL A 1 128 ? -3.401 3.200 -3.792 1.00 97.94 128 VAL A CA 1
ATOM 997 C C . VAL A 1 128 ? -3.981 3.565 -5.156 1.00 97.94 128 VAL A C 1
ATOM 999 O O . VAL A 1 128 ? -3.263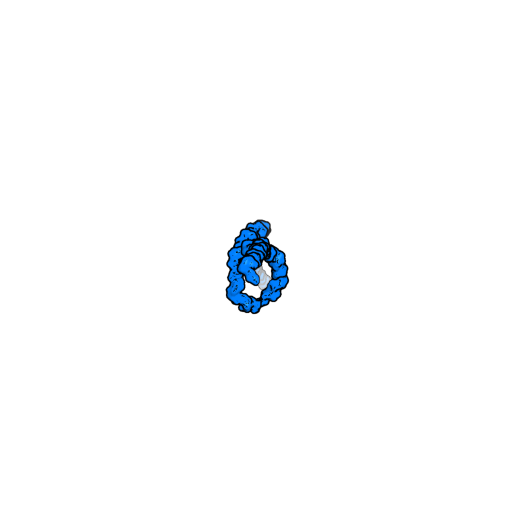 3.466 -6.147 1.00 97.94 128 VAL A O 1
ATOM 1002 N N . ASP A 1 129 ? -5.185 4.132 -5.215 1.00 97.88 129 ASP A N 1
ATOM 1003 C CA . ASP A 1 129 ? -5.809 4.547 -6.477 1.00 97.88 129 ASP A CA 1
ATOM 1004 C C . ASP A 1 129 ? -4.947 5.572 -7.238 1.00 97.88 129 ASP A C 1
ATOM 1006 O O . ASP A 1 129 ? -4.814 5.538 -8.466 1.00 97.88 129 ASP A O 1
ATOM 1010 N N . ARG A 1 130 ? -4.327 6.520 -6.518 1.00 97.94 130 ARG A N 1
ATOM 1011 C CA . ARG A 1 130 ? -3.385 7.481 -7.119 1.00 97.94 130 ARG A CA 1
ATOM 1012 C C . ARG A 1 130 ? -2.132 6.790 -7.655 1.00 97.94 130 ARG A C 1
ATOM 1014 O O . ARG A 1 130 ? -1.624 7.215 -8.695 1.00 97.94 130 ARG A O 1
ATOM 1021 N N . MET A 1 131 ? -1.616 5.780 -6.957 1.00 97.62 131 MET A N 1
ATOM 1022 C CA . MET A 1 131 ? -0.462 5.000 -7.410 1.00 97.62 131 MET A CA 1
ATOM 1023 C C . MET A 1 131 ? -0.801 4.181 -8.654 1.00 97.62 131 MET A C 1
ATOM 1025 O O . MET A 1 131 ? -0.049 4.252 -9.621 1.00 97.62 131 MET A O 1
ATOM 1029 N N . GLU A 1 132 ? -1.951 3.510 -8.690 1.00 98.00 132 GLU A N 1
ATOM 1030 C CA . GLU A 1 132 ? -2.407 2.742 -9.856 1.00 98.00 132 GLU A CA 1
ATOM 1031 C C . GLU A 1 132 ? -2.559 3.630 -11.096 1.00 98.00 132 GLU A C 1
ATOM 1033 O O . GLU A 1 132 ? -2.060 3.304 -12.174 1.00 98.00 132 GLU A O 1
ATOM 1038 N N . ARG A 1 133 ? -3.156 4.822 -10.947 1.00 97.62 133 ARG A N 1
ATOM 1039 C CA . ARG A 1 133 ? -3.241 5.796 -12.051 1.00 97.62 133 ARG A CA 1
ATOM 1040 C C . ARG A 1 133 ? -1.860 6.204 -12.560 1.00 97.62 133 ARG A C 1
ATOM 1042 O O . ARG A 1 133 ? -1.647 6.256 -13.769 1.00 97.62 133 ARG A O 1
ATOM 1049 N N . LYS A 1 134 ? -0.914 6.488 -11.657 1.00 97.31 134 LYS A N 1
ATOM 1050 C CA . LYS A 1 134 ? 0.467 6.832 -12.036 1.00 97.31 134 LYS A CA 1
ATOM 1051 C C . LYS A 1 134 ? 1.174 5.665 -12.725 1.00 97.31 134 LYS A C 1
ATOM 1053 O O . LYS A 1 134 ? 1.862 5.891 -13.715 1.00 97.31 134 LYS A O 1
ATOM 1058 N N . GLN A 1 135 ? 0.980 4.442 -12.242 1.00 97.62 135 GLN A N 1
ATOM 1059 C CA . GLN A 1 135 ? 1.541 3.232 -12.836 1.00 97.62 135 GLN A CA 1
ATOM 1060 C C . GLN A 1 135 ? 1.036 3.029 -14.268 1.00 97.62 135 GLN A C 1
ATOM 1062 O O . GLN A 1 135 ? 1.843 2.790 -15.162 1.00 97.62 135 GLN A O 1
ATOM 1067 N N . ASN A 1 136 ? -0.262 3.225 -14.508 1.00 97.44 136 ASN A N 1
ATOM 1068 C CA . ASN A 1 136 ? -0.839 3.130 -15.850 1.00 97.44 136 ASN A CA 1
ATOM 1069 C C . ASN A 1 136 ? -0.241 4.168 -16.814 1.00 97.44 136 ASN A C 1
ATOM 1071 O O . ASN A 1 136 ? 0.092 3.836 -17.950 1.00 97.44 136 ASN A O 1
ATOM 1075 N N . VAL A 1 137 ? -0.042 5.413 -16.360 1.00 98.12 137 VAL A N 1
ATOM 1076 C CA . VAL A 1 137 ? 0.608 6.461 -17.171 1.00 98.12 137 VAL A CA 1
ATOM 1077 C C . VAL A 1 137 ? 2.058 6.097 -17.495 1.00 98.12 137 VAL A C 1
ATOM 1079 O O . VAL A 1 137 ? 2.485 6.244 -18.638 1.00 98.12 137 VAL A O 1
ATOM 1082 N N . ILE A 1 138 ? 2.815 5.594 -16.516 1.00 97.44 138 ILE A N 1
ATOM 1083 C CA . ILE A 1 138 ? 4.203 5.156 -16.724 1.00 97.44 138 ILE A CA 1
ATOM 1084 C C . ILE A 1 138 ? 4.259 3.990 -17.716 1.00 97.44 138 ILE A C 1
ATOM 1086 O O . ILE A 1 138 ? 5.143 3.956 -18.573 1.00 97.44 138 ILE A O 1
ATOM 1090 N N . GLN A 1 139 ? 3.320 3.049 -17.630 1.00 97.00 139 GLN A N 1
ATOM 1091 C CA . GLN A 1 139 ? 3.249 1.909 -18.538 1.00 97.00 139 GLN A CA 1
ATOM 1092 C C . GLN A 1 139 ? 2.982 2.351 -19.985 1.00 97.00 139 GLN A C 1
ATOM 1094 O O . GLN A 1 139 ? 3.686 1.903 -20.889 1.00 97.00 139 GLN A O 1
ATOM 1099 N N . ASP A 1 140 ? 2.046 3.281 -20.202 1.00 97.44 140 ASP A N 1
ATOM 1100 C CA . ASP A 1 140 ? 1.781 3.876 -21.522 1.00 97.44 140 ASP A CA 1
ATOM 1101 C C . ASP A 1 140 ? 3.010 4.620 -22.075 1.00 97.44 140 ASP A C 1
ATOM 1103 O O . ASP A 1 140 ? 3.423 4.407 -23.216 1.00 97.44 140 ASP A O 1
ATOM 1107 N N . GLN A 1 141 ? 3.657 5.442 -21.245 1.00 97.69 141 GLN A N 1
ATOM 1108 C CA . GLN A 1 141 ? 4.881 6.152 -21.627 1.00 97.69 141 GLN A CA 1
ATOM 1109 C C . GLN A 1 141 ? 6.025 5.193 -21.974 1.00 97.69 141 GLN A C 1
ATOM 1111 O O . GLN A 1 141 ? 6.750 5.426 -22.941 1.00 97.69 141 GLN A O 1
ATOM 1116 N N . THR A 1 142 ? 6.172 4.102 -21.221 1.00 96.31 142 THR A N 1
ATOM 1117 C CA . THR A 1 142 ? 7.180 3.065 -21.481 1.00 96.31 142 THR A CA 1
ATOM 1118 C C . THR A 1 142 ? 6.911 2.360 -22.810 1.00 96.31 142 THR A C 1
ATOM 1120 O O . THR A 1 142 ? 7.846 2.137 -23.578 1.00 96.31 142 THR A O 1
ATOM 1123 N N . GLY A 1 143 ? 5.642 2.074 -23.122 1.00 97.56 143 GLY A N 1
ATOM 1124 C CA . GLY A 1 143 ? 5.233 1.533 -24.419 1.00 97.56 143 GLY A CA 1
ATOM 1125 C C . GLY A 1 143 ? 5.624 2.454 -25.576 1.00 97.56 143 GLY A C 1
ATOM 1126 O O . GLY A 1 143 ? 6.362 2.041 -26.470 1.00 97.56 143 GLY A O 1
ATOM 1127 N N . LYS A 1 144 ? 5.237 3.734 -25.501 1.00 98.00 144 LYS A N 1
ATOM 1128 C CA . LYS A 1 144 ? 5.596 4.755 -26.505 1.00 98.00 144 LYS A CA 1
ATOM 1129 C C . LYS A 1 144 ? 7.107 4.902 -26.681 1.00 98.00 144 LYS A C 1
ATOM 1131 O O . LYS A 1 144 ? 7.594 5.026 -27.802 1.00 98.00 144 LYS A O 1
ATOM 1136 N N . LEU A 1 145 ? 7.865 4.874 -25.584 1.00 98.00 145 LEU A N 1
ATOM 1137 C CA . LEU A 1 145 ? 9.324 4.947 -25.638 1.00 98.00 145 LEU A CA 1
ATOM 1138 C C . LEU A 1 145 ? 9.934 3.717 -26.326 1.00 98.00 145 LEU A C 1
ATOM 1140 O O . LEU A 1 145 ? 10.877 3.861 -27.103 1.00 98.00 145 LEU A O 1
ATOM 1144 N N . SER A 1 146 ? 9.387 2.523 -26.082 1.00 98.00 146 SER A N 1
ATOM 1145 C CA . SER A 1 146 ? 9.811 1.295 -26.760 1.00 98.00 146 SER A CA 1
ATOM 1146 C C . SER A 1 146 ? 9.533 1.348 -28.264 1.00 98.00 146 SER A C 1
ATOM 1148 O O . SER A 1 146 ? 10.384 0.940 -29.054 1.00 98.00 146 SER A O 1
ATOM 1150 N N . GLU A 1 147 ? 8.377 1.875 -28.674 1.00 97.81 147 GLU A N 1
ATOM 1151 C CA . GLU A 1 147 ? 8.042 2.076 -30.090 1.00 97.81 147 GLU A CA 1
ATOM 1152 C C . GLU A 1 147 ? 9.002 3.066 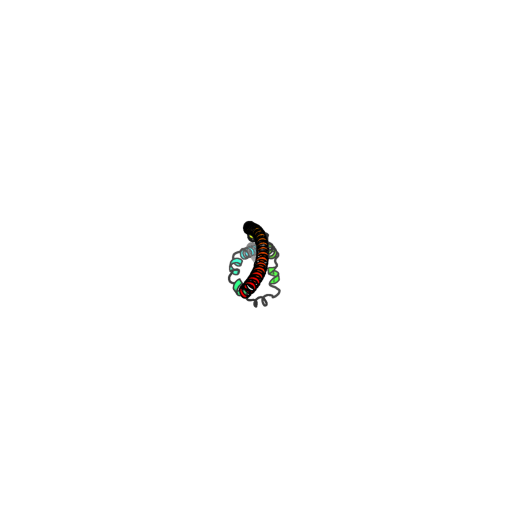-30.758 1.00 97.81 147 GLU A C 1
ATOM 1154 O O . GLU A 1 147 ? 9.554 2.775 -31.820 1.00 97.81 147 GLU A O 1
ATOM 1159 N N . TYR A 1 148 ? 9.274 4.198 -30.102 1.00 97.94 148 TYR A N 1
ATOM 1160 C CA . TYR A 1 148 ? 10.247 5.178 -30.584 1.00 97.94 148 TYR A CA 1
ATOM 1161 C C . TYR A 1 148 ? 11.646 4.565 -30.725 1.00 97.94 148 TYR A C 1
ATOM 1163 O O . TYR A 1 148 ? 12.308 4.742 -31.747 1.00 97.94 148 TYR A O 1
ATOM 1171 N N . HIS A 1 149 ? 12.089 3.793 -29.729 1.00 97.50 149 HIS A N 1
ATOM 1172 C CA . HIS A 1 149 ? 13.380 3.112 -29.768 1.00 97.50 149 HIS A CA 1
ATOM 1173 C C . HIS A 1 149 ? 13.484 2.120 -30.936 1.00 97.50 149 HIS A C 1
ATOM 1175 O O . HIS A 1 149 ? 14.511 2.071 -31.620 1.00 97.50 149 HIS A O 1
ATOM 1181 N N . MET A 1 150 ? 12.418 1.354 -31.187 1.00 97.56 150 MET A N 1
ATOM 1182 C CA . MET A 1 150 ? 12.340 0.433 -32.319 1.00 97.56 150 MET A CA 1
ATOM 1183 C C . MET A 1 150 ? 12.430 1.184 -33.650 1.00 97.56 150 MET A C 1
ATOM 1185 O O . MET A 1 150 ? 13.211 0.789 -34.516 1.00 97.56 150 MET A O 1
ATOM 1189 N N . HIS A 1 151 ? 11.694 2.290 -33.793 1.00 97.56 151 HIS A N 1
ATOM 1190 C CA . HIS A 1 151 ?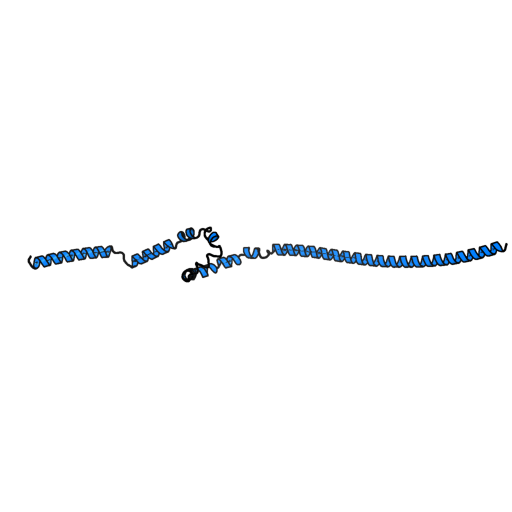 11.720 3.103 -35.006 1.00 97.56 151 HIS A CA 1
ATOM 1191 C C . HIS A 1 151 ? 13.116 3.675 -35.285 1.00 97.56 151 HIS A C 1
ATOM 1193 O O . HIS A 1 151 ? 13.665 3.443 -36.359 1.00 97.56 151 HIS A O 1
ATOM 1199 N N . VAL A 1 152 ? 13.743 4.306 -34.287 1.00 97.94 152 VAL A N 1
ATOM 1200 C CA . VAL A 1 152 ? 15.099 4.872 -34.416 1.00 97.94 152 VAL A CA 1
ATOM 1201 C C . VAL A 1 152 ? 16.131 3.796 -34.759 1.00 97.94 152 VAL A C 1
ATOM 1203 O O . VAL A 1 152 ? 17.034 4.023 -35.561 1.00 97.94 152 VAL A O 1
ATOM 1206 N N . THR A 1 153 ? 16.009 2.603 -34.174 1.00 97.88 153 THR A N 1
ATOM 1207 C CA . THR A 1 153 ? 16.923 1.487 -34.455 1.00 97.88 153 THR A CA 1
ATOM 1208 C C . THR A 1 153 ? 16.773 0.981 -35.892 1.00 97.88 153 THR A C 1
ATOM 1210 O O . THR A 1 153 ? 17.769 0.634 -36.538 1.00 97.88 153 THR A O 1
ATOM 1213 N N . MET A 1 154 ? 15.543 0.957 -36.411 1.00 97.38 154 MET A N 1
ATOM 1214 C CA . MET A 1 154 ? 15.260 0.593 -37.797 1.00 97.38 154 MET A CA 1
ATOM 1215 C C . MET A 1 154 ? 15.833 1.634 -38.766 1.00 97.38 154 MET A C 1
ATOM 1217 O O . MET A 1 154 ? 16.612 1.268 -39.645 1.00 97.38 154 MET A O 1
ATOM 1221 N N . GLU A 1 155 ? 15.570 2.925 -38.535 1.00 97.88 155 GLU A N 1
ATOM 1222 C CA . GLU A 1 155 ? 16.132 4.019 -39.341 1.00 97.88 155 GLU A CA 1
ATOM 1223 C C . GLU A 1 155 ? 17.667 4.001 -39.340 1.00 97.88 155 GLU A C 1
ATOM 1225 O O . GLU A 1 155 ? 18.308 4.101 -40.388 1.00 97.88 155 GLU A O 1
ATOM 1230 N N . LEU A 1 156 ? 18.292 3.801 -38.175 1.00 97.94 156 LEU A N 1
ATOM 1231 C CA . LEU A 1 156 ? 19.748 3.715 -38.073 1.00 97.94 156 LEU A CA 1
ATOM 1232 C C . LEU A 1 156 ? 20.306 2.532 -38.877 1.00 97.94 156 LEU A C 1
ATOM 1234 O O . LEU A 1 156 ? 21.371 2.643 -39.492 1.00 97.94 156 LEU A O 1
ATOM 1238 N N . SER A 1 157 ? 19.594 1.404 -38.889 1.00 97.62 157 SER A N 1
ATOM 1239 C CA . SER A 1 157 ? 19.976 0.223 -39.668 1.00 97.62 157 SER A CA 1
ATOM 1240 C C . SER A 1 157 ? 19.897 0.490 -41.173 1.00 97.62 157 SER A C 1
ATOM 1242 O O . SER A 1 157 ? 20.817 0.121 -41.907 1.00 97.62 157 SER A O 1
ATOM 1244 N N . GLU A 1 158 ? 18.860 1.194 -41.630 1.00 97.94 158 GLU A N 1
ATOM 1245 C CA . GLU A 1 158 ? 18.700 1.609 -43.029 1.00 97.94 158 GLU A CA 1
ATOM 1246 C C . GLU A 1 158 ? 19.794 2.587 -43.473 1.00 97.94 158 GLU A C 1
ATOM 1248 O O . GLU A 1 158 ? 20.420 2.404 -44.526 1.00 97.94 158 GLU A O 1
ATOM 1253 N N . VAL A 1 159 ? 20.086 3.598 -42.649 1.00 98.12 159 VAL A N 1
ATOM 1254 C CA . VAL A 1 159 ? 21.165 4.559 -42.913 1.00 98.12 159 VAL A CA 1
ATOM 1255 C C . VAL A 1 159 ? 22.510 3.842 -42.973 1.00 98.12 159 VAL A C 1
ATOM 1257 O O . VAL A 1 159 ? 23.281 4.054 -43.910 1.00 98.12 159 VAL A O 1
ATOM 1260 N N . LYS A 1 160 ? 22.791 2.939 -42.026 1.00 98.12 160 LYS A N 1
ATOM 1261 C CA . LYS A 1 160 ? 24.030 2.150 -42.013 1.00 98.12 160 LYS A CA 1
ATOM 1262 C C . LYS A 1 160 ? 24.172 1.296 -43.275 1.00 98.12 160 LYS A C 1
ATOM 1264 O O . LYS A 1 160 ? 25.260 1.249 -43.854 1.00 98.12 160 LYS A O 1
ATOM 1269 N N . GLY A 1 161 ? 23.087 0.664 -43.725 1.00 97.94 161 GLY A N 1
ATOM 1270 C CA . GLY A 1 161 ? 23.053 -0.077 -44.987 1.00 97.94 161 GLY A CA 1
ATOM 1271 C C . GLY A 1 161 ? 23.357 0.817 -46.193 1.00 97.94 161 GLY A C 1
ATOM 1272 O O . GLY A 1 161 ? 24.205 0.480 -47.022 1.00 97.94 161 GLY A O 1
ATOM 1273 N N . SER A 1 162 ? 22.740 1.997 -46.247 1.00 98.06 162 SER A N 1
ATOM 1274 C CA . SER A 1 162 ? 22.947 2.979 -47.319 1.00 98.06 162 SER A CA 1
ATOM 1275 C C . SER A 1 162 ? 24.385 3.503 -47.366 1.00 98.06 162 SER A C 1
ATOM 1277 O O . SER A 1 162 ? 24.978 3.598 -48.442 1.00 98.06 162 SER A O 1
ATOM 1279 N N . VAL A 1 163 ? 24.986 3.793 -46.207 1.00 98.06 163 VAL A N 1
ATOM 1280 C CA . VAL A 1 163 ? 26.393 4.210 -46.102 1.00 98.06 163 VAL A CA 1
ATOM 1281 C C . VAL A 1 163 ? 27.325 3.106 -46.594 1.00 98.06 163 VAL A C 1
ATOM 1283 O O . VAL A 1 163 ? 28.210 3.382 -47.401 1.00 98.06 163 VAL A O 1
ATOM 1286 N N . ALA A 1 164 ? 27.117 1.856 -46.168 1.00 97.75 164 ALA A N 1
ATOM 1287 C CA . ALA A 1 164 ? 27.935 0.727 -46.613 1.00 97.75 164 ALA A CA 1
ATOM 1288 C C . ALA A 1 164 ? 27.870 0.538 -48.139 1.00 97.75 164 ALA A C 1
ATOM 1290 O O . ALA A 1 164 ? 28.900 0.364 -48.794 1.00 97.75 164 ALA A O 1
ATOM 1291 N N . PHE A 1 165 ? 26.669 0.639 -48.712 1.00 97.94 165 PHE A N 1
ATOM 1292 C CA . PHE A 1 165 ? 26.455 0.553 -50.154 1.00 97.94 165 PHE A CA 1
ATOM 1293 C C . PHE A 1 165 ? 27.133 1.695 -50.922 1.00 97.94 165 PHE A C 1
ATOM 1295 O O . PHE A 1 165 ? 27.818 1.459 -51.920 1.00 97.94 165 PHE A O 1
ATOM 1302 N N . ASN A 1 166 ? 26.993 2.933 -50.445 1.00 97.94 166 ASN A N 1
ATOM 1303 C CA . ASN A 1 166 ? 27.640 4.088 -51.063 1.00 97.94 166 ASN A CA 1
ATOM 1304 C C . ASN A 1 166 ? 29.166 4.003 -50.965 1.00 97.94 166 ASN A C 1
ATOM 1306 O O . ASN A 1 166 ? 29.851 4.324 -51.933 1.00 97.94 166 ASN A O 1
ATOM 1310 N N . ASN A 1 167 ? 29.699 3.502 -49.850 1.00 98.06 167 ASN A N 1
ATOM 1311 C CA . ASN A 1 167 ? 31.133 3.294 -49.683 1.00 98.06 167 ASN A CA 1
ATOM 1312 C C . ASN A 1 167 ? 31.673 2.241 -50.667 1.00 98.06 167 ASN A C 1
ATOM 1314 O O . ASN A 1 167 ? 32.727 2.432 -51.267 1.00 98.06 167 ASN A O 1
ATOM 1318 N N . HIS A 1 168 ? 30.924 1.157 -50.908 1.00 97.44 168 HIS A N 1
ATOM 1319 C CA . HIS A 1 168 ? 31.268 0.185 -51.952 1.00 97.44 168 HIS A CA 1
ATOM 1320 C C . HIS A 1 168 ? 31.314 0.840 -53.339 1.00 97.44 168 HIS A C 1
ATOM 1322 O O . HIS A 1 168 ? 32.290 0.674 -54.069 1.00 97.44 168 HIS A O 1
ATOM 1328 N N . LYS A 1 169 ? 30.286 1.622 -53.697 1.00 97.94 169 LYS A N 1
ATOM 1329 C CA . LYS A 1 169 ? 30.248 2.347 -54.977 1.00 97.94 169 LYS A CA 1
ATOM 1330 C C . LYS A 1 169 ? 31.408 3.328 -55.132 1.00 97.94 169 LYS A C 1
ATOM 1332 O O . LYS A 1 169 ? 31.979 3.411 -56.218 1.00 97.94 169 LYS A O 1
ATOM 1337 N N . LEU A 1 170 ? 31.749 4.061 -54.074 1.00 97.75 170 LEU A N 1
ATOM 1338 C CA . LEU A 1 170 ? 32.867 5.001 -54.077 1.00 97.75 170 LEU A CA 1
ATOM 1339 C C . LEU A 1 170 ? 34.185 4.271 -54.354 1.00 97.75 170 LEU A C 1
ATOM 1341 O O . LEU A 1 170 ? 34.884 4.631 -55.296 1.00 97.75 170 LEU A O 1
ATOM 1345 N N . ASN A 1 171 ? 34.451 3.181 -53.630 1.00 97.12 171 ASN A N 1
ATOM 1346 C CA . ASN A 1 171 ? 35.639 2.351 -53.839 1.00 97.12 171 ASN A CA 1
ATOM 1347 C C . ASN A 1 171 ? 35.730 1.813 -55.280 1.00 97.12 171 ASN A C 1
ATOM 1349 O O . ASN A 1 171 ? 36.817 1.746 -55.857 1.00 97.12 171 ASN A O 1
ATOM 1353 N N . ASP A 1 172 ? 34.605 1.422 -55.887 1.00 97.38 172 ASP A N 1
ATOM 1354 C CA . ASP A 1 172 ? 34.581 0.973 -57.285 1.00 97.38 172 ASP A CA 1
ATOM 1355 C C . ASP A 1 172 ? 34.934 2.102 -58.264 1.00 97.38 172 ASP A C 1
ATOM 1357 O O . ASP A 1 172 ? 35.658 1.878 -59.240 1.00 97.38 172 ASP A O 1
ATOM 1361 N N . VAL A 1 173 ? 34.430 3.317 -58.021 1.00 97.31 173 VAL A N 1
ATOM 1362 C CA . VAL A 1 173 ? 34.747 4.509 -58.822 1.00 97.31 173 VAL A CA 1
ATOM 1363 C C . VAL A 1 173 ? 36.220 4.887 -58.671 1.00 97.31 173 VAL A C 1
ATOM 1365 O O . VAL A 1 173 ? 36.887 5.105 -59.683 1.00 97.31 173 VAL A O 1
ATOM 1368 N N . GLU A 1 174 ? 36.752 4.890 -57.449 1.00 96.75 174 GLU A N 1
ATOM 1369 C CA . GLU A 1 174 ? 38.168 5.157 -57.170 1.00 96.75 174 GLU A CA 1
ATOM 1370 C C . GLU A 1 174 ? 39.085 4.175 -57.909 1.00 96.75 174 GLU A C 1
ATOM 1372 O O . GLU A 1 174 ? 40.032 4.594 -58.578 1.00 96.75 174 GLU A O 1
ATOM 1377 N N . ARG A 1 175 ? 38.761 2.872 -57.899 1.00 96.06 175 ARG A N 1
ATOM 1378 C CA . ARG A 1 175 ? 39.512 1.863 -58.670 1.00 96.06 175 ARG A CA 1
ATOM 1379 C C . ARG A 1 175 ? 39.481 2.128 -60.173 1.00 96.06 175 ARG A C 1
ATOM 1381 O O . ARG A 1 175 ? 40.487 1.913 -60.849 1.00 96.06 175 ARG A O 1
ATOM 1388 N N . LYS A 1 176 ? 38.336 2.544 -60.724 1.00 96.38 176 LYS A N 1
ATOM 1389 C CA . LYS A 1 176 ? 38.216 2.868 -62.157 1.00 96.38 176 LYS A CA 1
ATOM 1390 C C . LYS A 1 176 ? 39.028 4.112 -62.517 1.00 96.38 176 LYS A C 1
ATOM 1392 O O . LYS A 1 176 ? 39.729 4.090 -63.524 1.00 96.38 176 LYS A O 1
ATOM 1397 N N . LEU A 1 177 ? 38.963 5.160 -61.694 1.00 95.00 177 LEU A N 1
ATOM 1398 C CA . LEU A 1 177 ? 39.755 6.382 -61.866 1.00 95.00 177 LEU A CA 1
ATOM 1399 C C . LEU A 1 177 ? 41.257 6.089 -61.842 1.00 95.00 177 LEU A C 1
ATOM 1401 O O . LEU A 1 177 ? 41.973 6.567 -62.719 1.00 95.00 177 LEU A O 1
ATOM 1405 N N . PHE A 1 178 ? 41.713 5.264 -60.896 1.00 95.00 178 PHE A N 1
ATOM 1406 C CA . PHE A 1 178 ? 43.112 4.847 -60.805 1.00 95.00 178 PHE A CA 1
ATOM 1407 C C . PHE A 1 178 ? 43.594 4.185 -62.105 1.00 95.00 178 PHE A C 1
ATOM 1409 O O . PHE A 1 178 ? 44.568 4.632 -62.701 1.00 95.00 178 PHE A O 1
ATOM 1416 N N . LYS A 1 179 ? 42.838 3.207 -62.625 1.00 94.81 179 LYS A N 1
ATOM 1417 C CA . LYS A 1 179 ? 43.166 2.533 -63.895 1.00 94.81 179 LYS A CA 1
ATOM 1418 C C . LYS A 1 179 ? 43.231 3.487 -65.089 1.00 94.81 179 LYS A C 1
ATOM 1420 O O . LYS A 1 179 ? 44.098 3.330 -65.940 1.00 94.81 179 LYS A O 1
ATOM 1425 N N . MET A 1 180 ? 42.311 4.450 -65.178 1.00 94.25 180 MET A N 1
ATOM 1426 C CA . MET A 1 180 ? 42.321 5.434 -66.268 1.00 94.25 180 MET A CA 1
ATOM 1427 C C . MET A 1 180 ? 43.541 6.351 -66.190 1.00 94.25 180 MET A C 1
ATOM 1429 O O . MET A 1 180 ? 44.133 6.645 -67.221 1.00 94.25 180 MET A O 1
ATOM 1433 N N . LYS A 1 181 ? 43.928 6.772 -64.980 1.00 91.50 181 LYS A N 1
ATOM 1434 C CA . LYS A 1 181 ? 45.116 7.604 -64.763 1.00 91.50 181 LYS A CA 1
ATOM 1435 C C . LYS A 1 181 ? 46.407 6.881 -65.154 1.00 91.50 181 LYS A C 1
ATOM 1437 O O . LYS A 1 181 ? 47.279 7.518 -65.721 1.00 91.50 181 LYS A O 1
ATOM 1442 N N . ASP A 1 182 ? 46.498 5.579 -64.897 1.00 88.56 182 ASP A N 1
ATOM 1443 C CA . ASP A 1 182 ? 47.650 4.758 -65.302 1.00 88.56 182 ASP A CA 1
ATOM 1444 C C . ASP A 1 182 ? 47.712 4.497 -66.821 1.00 88.56 182 ASP A C 1
ATOM 1446 O O . ASP A 1 182 ? 48.741 4.060 -67.330 1.00 88.56 182 ASP A O 1
ATOM 1450 N N . SER A 1 183 ? 46.611 4.723 -67.546 1.00 83.94 183 SER A N 1
ATOM 1451 C CA . SER A 1 183 ? 46.494 4.467 -68.992 1.00 83.94 183 SER A CA 1
ATOM 1452 C C . SER A 1 183 ? 46.726 5.713 -69.868 1.00 83.94 183 SER A C 1
ATOM 1454 O O . SER A 1 183 ? 46.604 5.612 -71.090 1.00 83.94 183 SER A O 1
ATOM 1456 N N . LEU A 1 184 ? 46.991 6.874 -69.255 1.00 68.88 184 LEU A N 1
ATOM 1457 C CA . LEU A 1 184 ? 47.252 8.178 -69.886 1.00 68.88 184 LEU A CA 1
ATOM 1458 C C . LEU A 1 184 ? 48.746 8.511 -69.832 1.00 68.88 184 LEU A C 1
ATOM 1460 O O . LEU A 1 184 ? 49.241 9.071 -70.834 1.00 68.88 184 LEU A O 1
#

Secondary structure (DSSP, 8-state):
--HHHHHHHHHHHHHHHHHHHHHHHHHSPPHHHHHHHHHHHHHHHHSSHHHHHHT-TTHHHHS-STTSTTTS--TTHHHHTT-HHHHHHHT-HHHHHHHHSHHHHHSS--HHHHHHHHHHHHHHHHHHHHHHHHHHHHHHHHHHHHHHHHHHHHHHHHHHHHHHHHHHHHHHHHHHHHHHHHT-

Organism: NCBI:txid266892

pLDDT: mean 71.49, std 24.06, range [32.72, 98.12]